Protein AF-A0AAD9NGA3-F1 (afdb_monomer)

Structure (mmCIF, N/CA/C/O backbone):
data_AF-A0AAD9NGA3-F1
#
_entry.id   AF-A0AAD9NGA3-F1
#
loop_
_atom_site.group_PDB
_atom_site.id
_atom_site.type_symbol
_atom_site.label_atom_id
_atom_site.label_alt_id
_atom_site.label_comp_id
_atom_site.label_asym_id
_atom_site.label_entity_id
_atom_site.label_seq_id
_atom_site.pdbx_PDB_ins_code
_atom_site.Cartn_x
_atom_site.Cartn_y
_atom_site.Cartn_z
_atom_site.occupancy
_atom_site.B_iso_or_equiv
_atom_site.auth_seq_id
_atom_site.auth_comp_id
_atom_site.auth_asym_id
_atom_site.auth_atom_id
_atom_s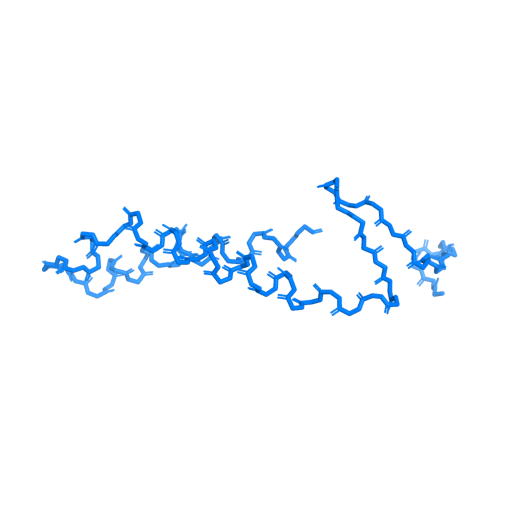ite.pdbx_PDB_model_num
ATOM 1 N N . MET A 1 1 ? 25.463 11.062 -19.148 1.00 56.25 1 MET A N 1
ATOM 2 C CA . MET A 1 1 ? 25.234 11.876 -17.929 1.00 56.25 1 MET A CA 1
ATOM 3 C C . MET A 1 1 ? 26.412 11.633 -16.993 1.00 56.25 1 MET A C 1
ATOM 5 O O . MET A 1 1 ? 26.922 10.522 -16.997 1.00 56.25 1 MET A O 1
ATOM 9 N N . MET A 1 2 ? 26.903 12.642 -16.273 1.00 53.22 2 MET A N 1
ATOM 10 C CA . MET A 1 2 ? 28.034 12.497 -15.341 1.00 53.22 2 MET A CA 1
ATOM 11 C C . MET A 1 2 ? 27.501 12.599 -13.912 1.00 53.22 2 MET A C 1
ATOM 13 O O . MET A 1 2 ? 26.813 13.570 -13.604 1.0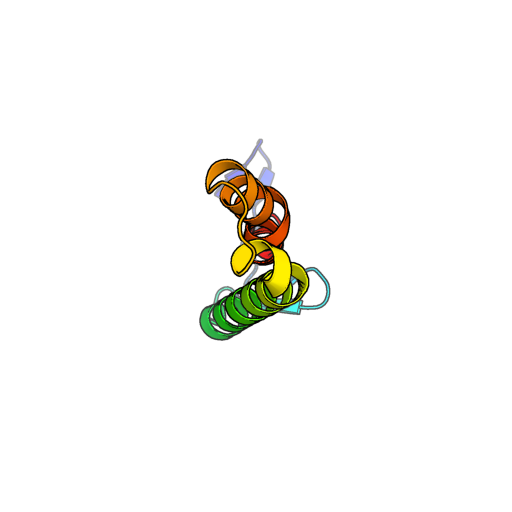0 53.22 2 MET A O 1
ATOM 17 N N . ALA A 1 3 ? 27.820 11.634 -13.051 1.00 64.50 3 ALA A N 1
ATOM 18 C CA . ALA A 1 3 ? 27.648 11.771 -11.605 1.00 64.50 3 ALA A CA 1
ATOM 19 C C . ALA A 1 3 ? 28.977 11.442 -10.931 1.00 64.50 3 ALA A C 1
ATOM 21 O O . ALA A 1 3 ? 29.591 10.426 -11.250 1.00 64.50 3 ALA A O 1
ATOM 22 N N . ASN A 1 4 ? 29.437 12.313 -10.030 1.00 73.62 4 ASN A N 1
ATOM 23 C CA . ASN A 1 4 ? 30.671 12.137 -9.254 1.00 73.62 4 ASN A CA 1
ATOM 24 C C . ASN A 1 4 ? 31.872 11.673 -10.106 1.00 73.62 4 ASN A C 1
ATOM 26 O O . ASN A 1 4 ? 32.491 10.653 -9.814 1.00 73.62 4 ASN A O 1
ATOM 30 N N . ASN A 1 5 ? 32.169 12.390 -11.198 1.00 74.12 5 ASN A N 1
ATOM 31 C CA . ASN A 1 5 ? 33.259 12.081 -12.140 1.00 74.12 5 ASN A CA 1
ATOM 32 C C . ASN A 1 5 ? 33.210 10.692 -12.808 1.00 74.12 5 ASN A C 1
ATOM 34 O O . ASN A 1 5 ? 34.173 10.298 -13.462 1.00 74.12 5 ASN A O 1
ATOM 38 N N . THR A 1 6 ? 32.091 9.976 -12.705 1.00 72.19 6 THR A N 1
ATOM 39 C CA . THR A 1 6 ? 31.885 8.681 -13.356 1.00 72.19 6 THR A CA 1
ATOM 40 C C . THR A 1 6 ? 30.921 8.849 -14.527 1.00 72.19 6 THR A C 1
ATOM 42 O O . THR A 1 6 ? 29.861 9.475 -14.402 1.00 72.19 6 THR A O 1
ATOM 45 N N . GLN A 1 7 ? 31.296 8.309 -15.686 1.00 75.69 7 GLN A N 1
ATOM 46 C CA . GLN A 1 7 ? 30.446 8.297 -16.871 1.00 75.69 7 GLN A CA 1
ATOM 47 C C . GLN A 1 7 ? 29.296 7.310 -16.642 1.00 75.69 7 GLN A C 1
ATOM 49 O O . GLN A 1 7 ? 29.521 6.107 -16.544 1.00 75.69 7 GLN A O 1
ATOM 54 N N . ILE A 1 8 ? 28.065 7.819 -16.538 1.00 77.88 8 ILE A N 1
ATOM 55 C CA . ILE A 1 8 ? 26.877 6.970 -16.421 1.00 77.88 8 ILE A CA 1
ATOM 56 C C . ILE A 1 8 ? 26.471 6.513 -17.819 1.00 77.88 8 ILE A C 1
ATOM 58 O O . ILE A 1 8 ? 26.129 7.338 -18.678 1.00 77.88 8 ILE A O 1
ATOM 62 N N . GLU A 1 9 ? 26.491 5.198 -18.013 1.00 75.88 9 GLU A N 1
ATOM 63 C CA . GLU A 1 9 ? 25.937 4.525 -19.181 1.00 75.88 9 GLU A CA 1
ATOM 64 C C . GLU A 1 9 ? 24.407 4.484 -19.091 1.00 75.88 9 GLU A C 1
ATOM 66 O O . GLU A 1 9 ? 23.830 4.246 -18.029 1.00 75.88 9 GLU A O 1
ATOM 71 N N . ASN A 1 10 ? 23.739 4.764 -20.208 1.00 68.88 10 ASN A N 1
ATOM 72 C CA . ASN A 1 10 ? 22.286 4.725 -20.278 1.00 68.88 10 ASN A CA 1
ATOM 73 C C . ASN A 1 10 ? 21.852 3.306 -20.658 1.00 68.88 10 ASN A C 1
ATOM 75 O O . ASN A 1 10 ? 22.212 2.827 -21.731 1.00 68.88 10 ASN A O 1
ATOM 79 N N . VAL A 1 11 ? 21.117 2.636 -19.771 1.00 71.19 11 VAL A N 1
ATOM 80 C CA . VAL A 1 11 ? 20.735 1.230 -19.940 1.00 71.19 11 VAL A CA 1
ATOM 81 C C . VAL A 1 11 ? 19.242 1.141 -20.249 1.00 71.19 11 VAL A C 1
ATOM 83 O O . VAL A 1 11 ? 18.407 1.587 -19.464 1.00 71.19 11 VAL A O 1
ATOM 86 N N . ASP A 1 12 ? 18.905 0.526 -21.386 1.00 71.44 12 ASP A N 1
ATOM 87 C CA . ASP A 1 12 ? 17.524 0.424 -21.885 1.00 71.44 12 ASP A CA 1
ATOM 88 C C . ASP A 1 12 ? 16.636 -0.541 -21.074 1.00 71.44 12 ASP A C 1
ATOM 90 O O . ASP A 1 12 ? 15.403 -0.456 -21.109 1.00 71.44 12 ASP A O 1
ATOM 94 N N . THR A 1 13 ? 17.249 -1.483 -20.355 1.00 69.56 13 THR A N 1
ATOM 95 C CA . THR A 1 13 ? 16.558 -2.498 -19.551 1.00 69.56 13 THR A CA 1
ATOM 96 C C . THR A 1 13 ? 17.345 -2.844 -18.295 1.00 69.56 13 THR A C 1
ATOM 98 O O . THR A 1 13 ? 18.527 -3.167 -18.390 1.00 69.56 13 THR A O 1
ATOM 101 N N . CYS A 1 14 ? 16.696 -2.880 -17.135 1.00 71.62 14 CYS A N 1
ATOM 102 C CA . CYS A 1 14 ? 17.290 -3.387 -15.901 1.00 71.62 14 CYS A CA 1
ATOM 103 C C . CYS A 1 14 ? 16.377 -4.428 -15.242 1.00 71.62 14 CYS A C 1
ATOM 105 O O . CYS A 1 14 ? 15.155 -4.383 -15.374 1.00 71.62 14 CYS A O 1
ATOM 107 N N . ILE A 1 15 ? 16.970 -5.392 -14.536 1.00 69.81 15 ILE A N 1
ATOM 108 C CA . ILE A 1 15 ? 16.221 -6.305 -13.672 1.00 69.81 15 ILE A CA 1
ATOM 109 C C . ILE A 1 15 ? 16.377 -5.792 -12.251 1.00 69.81 15 ILE A C 1
ATOM 111 O O . ILE A 1 15 ? 17.471 -5.825 -11.691 1.00 69.81 15 ILE A O 1
ATOM 115 N N . TYR A 1 16 ? 15.276 -5.346 -11.668 1.00 63.91 16 TYR A N 1
ATOM 116 C CA . TYR A 1 16 ? 15.241 -4.821 -10.320 1.00 63.91 16 TYR A CA 1
ATOM 117 C C . TYR A 1 16 ? 14.228 -5.592 -9.479 1.00 63.91 16 TYR A C 1
ATOM 119 O O . TYR A 1 16 ? 13.096 -5.806 -9.901 1.00 63.91 16 TYR A O 1
ATOM 127 N N . LEU A 1 17 ? 14.659 -6.110 -8.322 1.00 67.12 17 LEU A N 1
ATOM 128 C CA . LEU A 1 17 ? 13.835 -6.954 -7.441 1.00 67.12 17 LEU A CA 1
ATOM 129 C C . LEU A 1 17 ? 13.066 -8.063 -8.195 1.00 67.12 17 LEU A C 1
ATOM 131 O O . LEU A 1 17 ? 11.883 -8.308 -7.957 1.00 67.12 17 LEU A O 1
ATOM 135 N N . ARG A 1 18 ? 13.762 -8.749 -9.118 1.00 66.44 18 ARG A N 1
ATOM 136 C CA . ARG A 1 18 ? 13.227 -9.813 -10.001 1.00 66.44 18 ARG A CA 1
ATOM 137 C C . ARG A 1 18 ? 12.160 -9.353 -11.004 1.00 66.44 18 ARG A C 1
ATOM 139 O O . ARG A 1 18 ? 11.476 -10.188 -11.589 1.00 66.44 18 ARG A O 1
ATOM 146 N N . GLN A 1 19 ? 12.031 -8.053 -11.235 1.00 58.78 19 GLN A N 1
ATOM 147 C CA . GLN A 1 19 ? 11.163 -7.480 -12.256 1.00 58.78 19 GLN A CA 1
ATOM 148 C C . GLN A 1 19 ? 12.001 -6.805 -13.336 1.00 58.78 19 GLN A C 1
ATOM 150 O O . GLN A 1 19 ? 12.938 -6.072 -13.039 1.00 58.78 19 GLN A O 1
ATOM 155 N N . GLY A 1 20 ? 11.678 -7.086 -14.597 1.00 64.88 20 GLY A N 1
ATOM 156 C CA . GLY A 1 20 ? 12.279 -6.402 -15.734 1.00 64.88 20 GLY A CA 1
ATOM 157 C C . GLY A 1 20 ? 11.629 -5.036 -15.918 1.00 64.88 20 GLY A C 1
ATOM 158 O O . GLY A 1 20 ? 10.416 -4.951 -16.109 1.00 64.88 20 GLY A O 1
ATOM 159 N N . TYR A 1 21 ? 12.436 -3.988 -15.874 1.00 65.12 21 TYR A N 1
ATOM 160 C CA . TYR A 1 21 ? 12.057 -2.629 -16.219 1.00 65.12 21 TYR A CA 1
ATOM 161 C C . TYR A 1 21 ? 12.749 -2.270 -17.524 1.00 65.12 21 TYR A C 1
ATOM 163 O O . TYR A 1 21 ? 13.928 -2.564 -17.709 1.00 65.12 21 TYR A O 1
ATOM 171 N N . SER A 1 22 ? 12.022 -1.635 -18.434 1.00 69.88 22 SER A N 1
ATOM 172 C CA . SER A 1 22 ? 12.604 -1.046 -19.632 1.00 69.88 22 SER A CA 1
ATOM 173 C C . SER A 1 22 ? 12.219 0.416 -19.695 1.00 69.88 22 SER A C 1
ATOM 175 O O . SER A 1 22 ? 11.065 0.759 -19.455 1.00 69.88 22 SER A O 1
ATOM 177 N N . THR A 1 23 ? 13.156 1.272 -20.085 1.00 63.12 23 THR A N 1
ATOM 178 C CA . THR A 1 23 ? 12.876 2.681 -20.397 1.00 63.12 23 THR A CA 1
ATOM 179 C C . THR A 1 23 ? 11.917 2.838 -21.581 1.00 63.12 23 THR A C 1
ATOM 181 O O . THR A 1 23 ? 11.276 3.880 -21.715 1.00 63.12 23 THR A O 1
ATOM 184 N N . ARG A 1 24 ? 11.773 1.806 -22.426 1.00 64.44 24 ARG A N 1
ATOM 185 C CA . ARG A 1 24 ? 10.831 1.771 -23.558 1.00 64.44 24 ARG A CA 1
ATOM 186 C C . ARG A 1 24 ? 9.441 1.279 -23.168 1.00 64.44 24 ARG A C 1
ATOM 188 O O . ARG A 1 24 ? 8.467 1.609 -23.843 1.00 64.44 24 ARG A O 1
ATOM 195 N N . ASP A 1 25 ? 9.347 0.494 -22.100 1.00 61.62 25 ASP A N 1
ATOM 196 C CA . ASP A 1 25 ? 8.104 -0.135 -21.676 1.00 61.62 25 ASP A CA 1
ATOM 197 C C . ASP A 1 25 ? 7.431 0.753 -20.624 1.00 61.62 25 ASP A C 1
ATOM 199 O O . ASP A 1 25 ? 7.841 0.813 -19.463 1.00 61.62 25 ASP A O 1
ATOM 203 N N . LYS A 1 26 ? 6.381 1.478 -21.031 1.00 60.25 26 LYS A N 1
ATOM 204 C CA . LYS A 1 26 ? 5.555 2.332 -20.157 1.00 60.25 26 LYS A CA 1
ATOM 205 C C . LYS A 1 26 ? 4.660 1.495 -19.240 1.00 60.25 26 LYS A C 1
ATOM 207 O O . LYS A 1 26 ? 3.496 1.817 -19.026 1.00 60.25 26 LYS A O 1
ATOM 212 N N . ASN A 1 27 ? 5.191 0.427 -18.657 1.00 65.44 27 ASN A N 1
ATOM 213 C CA . ASN A 1 27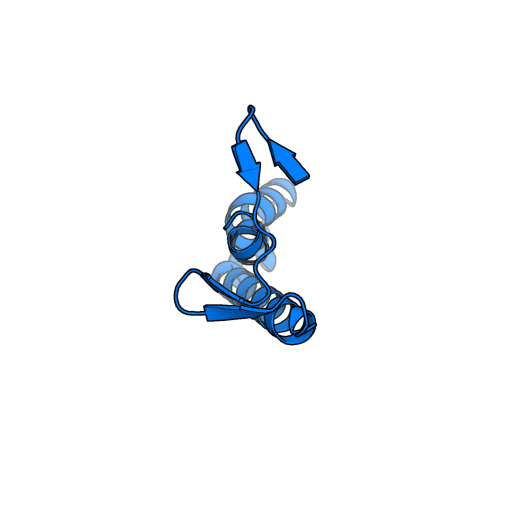 ? 4.473 -0.523 -17.813 1.00 65.44 27 ASN A CA 1
ATOM 214 C C . ASN A 1 27 ? 4.083 0.070 -16.436 1.00 65.44 27 ASN A C 1
ATOM 216 O O . ASN A 1 27 ? 3.849 -0.658 -15.469 1.00 65.44 27 ASN A O 1
ATOM 220 N N . GLN A 1 28 ? 4.014 1.404 -16.358 1.00 73.44 28 GLN A N 1
ATOM 221 C CA . GLN A 1 28 ? 3.535 2.194 -15.235 1.00 73.44 28 GLN A CA 1
ATOM 222 C C . GLN A 1 28 ? 2.122 1.769 -14.847 1.00 73.44 28 GLN A C 1
ATOM 224 O O . GLN A 1 28 ? 1.849 1.666 -13.660 1.00 73.44 28 GLN A O 1
ATOM 229 N N . ASP A 1 29 ? 1.266 1.404 -15.804 1.00 80.94 29 ASP A N 1
ATOM 230 C CA . ASP A 1 29 ? -0.092 0.934 -15.509 1.00 80.94 29 ASP A CA 1
ATOM 231 C C . ASP A 1 29 ? -0.098 -0.327 -14.636 1.00 80.94 29 ASP A C 1
ATOM 233 O O . ASP A 1 29 ? -0.858 -0.413 -13.669 1.00 80.94 29 ASP A O 1
ATOM 237 N N . LYS A 1 30 ? 0.785 -1.302 -14.912 1.00 79.19 30 LYS A N 1
ATOM 238 C CA . LYS A 1 30 ? 0.889 -2.510 -14.074 1.00 79.19 30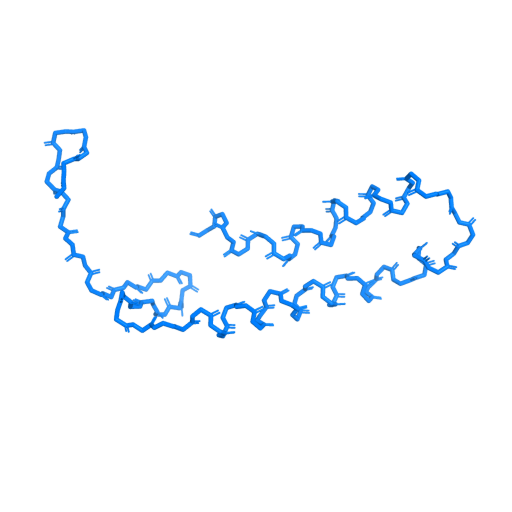 LYS A CA 1
ATOM 239 C C . LYS A 1 30 ? 1.408 -2.183 -12.681 1.00 79.19 30 LYS A C 1
ATOM 241 O O . LYS A 1 30 ? 0.993 -2.834 -11.725 1.00 79.19 30 LYS A O 1
ATOM 246 N N . GLU A 1 31 ? 2.309 -1.218 -12.558 1.00 80.12 31 GLU A N 1
ATOM 247 C CA . GLU A 1 31 ? 2.830 -0.784 -11.262 1.00 80.12 31 GLU A CA 1
ATOM 248 C C . GLU A 1 31 ? 1.781 0.009 -10.466 1.00 80.12 31 GLU A C 1
ATOM 250 O O . GLU A 1 31 ? 1.540 -0.283 -9.296 1.00 80.12 31 GLU A O 1
ATOM 255 N N . ILE A 1 32 ? 1.053 0.917 -11.118 1.00 84.06 32 ILE A N 1
ATOM 256 C CA . ILE A 1 32 ? -0.088 1.644 -10.548 1.00 84.06 32 ILE A CA 1
ATOM 257 C C . ILE A 1 32 ? -1.133 0.653 -10.020 1.00 84.06 32 ILE A C 1
ATOM 259 O O . ILE A 1 32 ? -1.553 0.755 -8.867 1.00 84.06 32 ILE A O 1
ATOM 263 N N . GLN A 1 33 ? -1.510 -0.354 -10.814 1.00 88.12 33 GLN A N 1
ATOM 264 C CA . GLN A 1 33 ? -2.482 -1.369 -10.394 1.00 88.12 33 GLN A CA 1
ATOM 265 C C . GLN A 1 33 ? -1.998 -2.203 -9.204 1.00 88.12 33 GLN A C 1
ATOM 267 O O . GLN A 1 33 ? -2.775 -2.486 -8.284 1.00 88.12 33 GLN A O 1
ATOM 272 N N . ARG A 1 34 ? -0.711 -2.569 -9.168 1.00 85.12 34 ARG A N 1
ATOM 273 C CA . ARG A 1 34 ? -0.128 -3.257 -8.007 1.00 85.12 34 ARG A CA 1
ATOM 274 C C . ARG A 1 34 ? -0.206 -2.402 -6.749 1.00 85.12 34 ARG A C 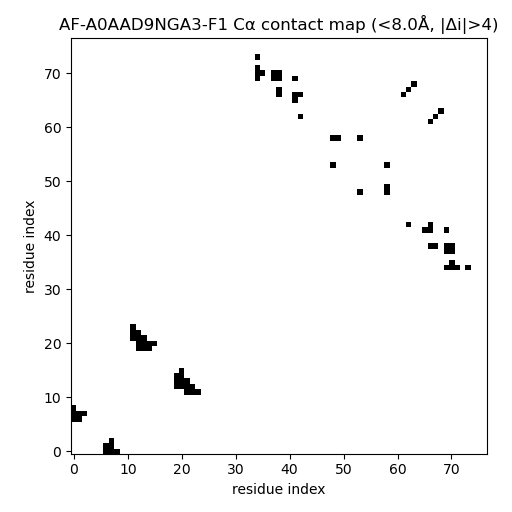1
ATOM 276 O O . ARG A 1 34 ? -0.628 -2.917 -5.715 1.00 85.12 34 ARG A O 1
ATOM 283 N N . ARG A 1 35 ? 0.118 -1.109 -6.841 1.00 87.31 35 ARG A N 1
ATOM 284 C CA . ARG A 1 35 ? 0.066 -0.166 -5.710 1.00 87.31 35 ARG A CA 1
ATOM 285 C C . ARG A 1 35 ? -1.356 0.045 -5.196 1.00 87.31 35 ARG A C 1
ATOM 287 O O . ARG A 1 35 ? -1.577 -0.055 -3.991 1.00 87.31 35 ARG A O 1
ATOM 294 N N . ILE A 1 36 ? -2.331 0.233 -6.090 1.00 91.81 36 ILE A N 1
ATOM 295 C CA . ILE A 1 36 ? -3.759 0.321 -5.726 1.00 91.81 36 ILE A CA 1
ATOM 296 C C . ILE A 1 36 ? -4.203 -0.955 -5.004 1.00 91.81 36 ILE A C 1
ATOM 298 O O . ILE A 1 36 ? -4.867 -0.893 -3.967 1.00 91.81 36 ILE A O 1
ATOM 302 N N . THR A 1 37 ? -3.807 -2.120 -5.521 1.00 92.88 37 THR A N 1
ATOM 303 C CA . THR A 1 37 ? -4.148 -3.416 -4.924 1.00 92.88 37 THR A CA 1
ATOM 304 C C . THR A 1 37 ? -3.510 -3.586 -3.543 1.00 92.88 37 THR A C 1
ATOM 306 O O . THR A 1 37 ? -4.177 -4.034 -2.610 1.00 92.88 37 THR A O 1
ATOM 309 N N . ALA A 1 38 ? -2.237 -3.217 -3.386 1.00 91.88 38 ALA A N 1
ATOM 310 C CA . ALA A 1 38 ? -1.516 -3.293 -2.119 1.00 91.88 38 ALA A CA 1
ATOM 311 C C . ALA A 1 38 ? -2.127 -2.367 -1.057 1.00 91.88 38 ALA A C 1
ATOM 313 O O . ALA A 1 38 ? -2.440 -2.827 0.044 1.00 91.88 38 ALA A O 1
ATOM 314 N N . GLY A 1 39 ? -2.398 -1.107 -1.414 1.00 93.19 39 GLY A N 1
ATOM 315 C CA . GLY A 1 39 ? -3.099 -0.155 -0.550 1.00 93.19 39 GLY A CA 1
ATOM 316 C C . GLY A 1 39 ? -4.481 -0.654 -0.141 1.00 93.19 39 GLY A C 1
ATOM 317 O O . GLY A 1 39 ? -4.813 -0.676 1.043 1.00 93.19 39 GLY A O 1
ATOM 318 N N . SER A 1 40 ? -5.258 -1.161 -1.103 1.00 94.69 40 SER A N 1
ATOM 319 C CA . SER A 1 40 ? -6.590 -1.723 -0.842 1.00 94.69 40 SER A CA 1
ATOM 320 C C . SER A 1 40 ? -6.543 -2.912 0.126 1.00 94.69 40 SER A C 1
ATOM 322 O O . SER A 1 40 ? -7.370 -3.004 1.033 1.00 94.69 40 SER A O 1
ATOM 324 N N . ARG A 1 41 ? -5.557 -3.810 -0.013 1.00 95.25 41 ARG A N 1
ATOM 325 C CA . ARG A 1 41 ? -5.351 -4.947 0.904 1.00 95.25 41 ARG A CA 1
ATOM 326 C C . ARG A 1 41 ? -4.954 -4.490 2.309 1.00 95.25 41 ARG A C 1
ATOM 328 O O . ARG A 1 41 ? -5.495 -5.011 3.284 1.00 95.25 41 ARG A O 1
ATOM 335 N N . ALA A 1 42 ? -4.046 -3.520 2.420 1.00 94.44 42 ALA A N 1
ATOM 336 C CA . ALA A 1 42 ? -3.633 -2.956 3.704 1.00 94.44 42 ALA A CA 1
ATOM 337 C C . ALA A 1 42 ? -4.802 -2.257 4.415 1.00 94.44 42 ALA A C 1
ATOM 339 O O . ALA A 1 42 ? -5.040 -2.496 5.598 1.00 94.44 42 ALA A O 1
ATOM 340 N N . PHE A 1 43 ? -5.598 -1.477 3.682 1.00 95.75 43 PHE A N 1
ATOM 341 C CA . PHE A 1 43 ? -6.816 -0.869 4.211 1.00 95.75 43 PHE A CA 1
ATOM 342 C C . PHE A 1 43 ? -7.817 -1.927 4.694 1.00 95.75 43 PHE A C 1
ATOM 344 O O . PHE A 1 43 ? -8.320 -1.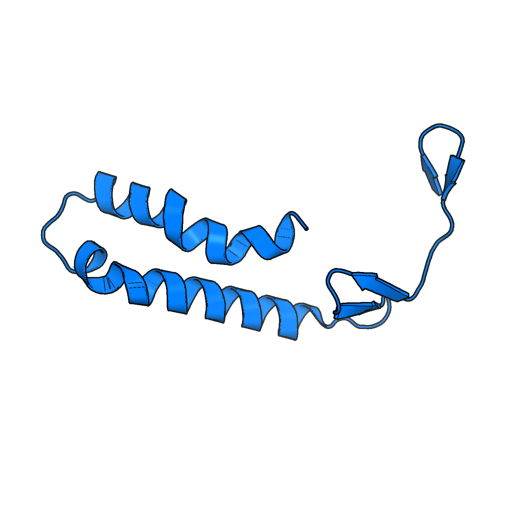841 5.814 1.00 95.75 43 PHE A O 1
ATOM 351 N N . ALA A 1 44 ? -8.073 -2.960 3.882 1.00 96.69 44 ALA A N 1
ATOM 352 C CA . ALA A 1 44 ? -8.998 -4.036 4.229 1.00 96.69 44 ALA A CA 1
ATOM 353 C C . ALA A 1 44 ? -8.577 -4.788 5.503 1.00 96.69 44 ALA A C 1
ATOM 355 O O . ALA A 1 44 ? -9.434 -5.109 6.325 1.00 96.69 44 ALA A O 1
ATOM 356 N N . LYS A 1 45 ? -7.271 -5.003 5.708 1.00 96.56 45 LYS A N 1
ATOM 357 C CA . LYS A 1 45 ? -6.714 -5.619 6.925 1.00 96.56 45 LYS A CA 1
ATOM 358 C C . LYS A 1 45 ? -7.041 -4.829 8.198 1.00 96.56 45 LYS A C 1
ATOM 360 O O . LYS A 1 45 ? -7.210 -5.424 9.255 1.00 96.56 45 LYS A O 1
ATOM 365 N N . HIS A 1 46 ? -7.150 -3.505 8.099 1.00 95.81 46 HIS A N 1
ATOM 366 C CA . HIS A 1 46 ? -7.440 -2.606 9.221 1.00 95.81 46 HIS A CA 1
ATOM 367 C C . HIS A 1 46 ? -8.868 -2.042 9.183 1.00 95.81 46 HIS A C 1
ATOM 369 O O . HIS A 1 46 ? -9.174 -1.054 9.850 1.00 95.81 46 HIS A O 1
ATOM 375 N N . ARG A 1 47 ? -9.774 -2.663 8.418 1.00 96.12 47 ARG A N 1
ATOM 376 C CA . ARG A 1 47 ? -11.140 -2.171 8.195 1.00 96.12 47 ARG A CA 1
ATOM 377 C C . ARG A 1 47 ? -11.904 -1.890 9.492 1.00 96.12 47 ARG A C 1
ATOM 379 O O . ARG A 1 47 ? -12.655 -0.918 9.542 1.00 96.12 47 ARG A O 1
ATOM 386 N N . ASP A 1 48 ? -11.718 -2.705 10.524 1.00 96.62 48 ASP A N 1
ATOM 387 C CA . ASP A 1 48 ? -12.437 -2.560 11.797 1.00 96.62 48 ASP A CA 1
ATOM 388 C C . ASP A 1 48 ? -12.031 -1.289 12.552 1.00 96.62 48 ASP A C 1
ATOM 390 O O . ASP A 1 48 ? -12.870 -0.644 13.173 1.00 96.62 48 ASP A O 1
ATOM 394 N N . ILE A 1 49 ? -10.777 -0.853 12.408 1.00 95.62 49 ILE A N 1
ATOM 395 C CA . ILE A 1 49 ? -10.271 0.418 12.945 1.00 95.62 49 ILE A CA 1
ATOM 396 C C . ILE A 1 49 ? -10.953 1.589 12.225 1.00 95.62 49 ILE A C 1
ATOM 398 O O . ILE A 1 49 ? -11.461 2.517 12.854 1.00 95.62 49 ILE A O 1
ATOM 402 N N . PHE A 1 50 ? -11.022 1.536 10.893 1.00 95.31 50 PHE A N 1
ATOM 403 C CA . PHE A 1 50 ? -11.623 2.607 10.094 1.00 95.31 50 PHE A CA 1
ATOM 404 C C . PHE A 1 50 ? -13.146 2.699 10.260 1.00 95.31 50 PHE A C 1
ATOM 406 O O . PHE A 1 50 ? -13.690 3.807 10.278 1.00 95.31 50 PHE A O 1
ATOM 413 N N . LYS A 1 51 ? -13.830 1.561 10.431 1.00 95.69 51 LYS A N 1
ATOM 414 C CA . LYS A 1 51 ? -15.278 1.499 10.702 1.00 95.69 51 LYS A CA 1
ATOM 415 C C . LYS A 1 51 ? -15.634 1.711 12.174 1.00 95.69 51 LYS A C 1
ATOM 417 O O . LYS A 1 51 ? -16.771 2.061 12.468 1.00 95.69 51 LYS A O 1
ATOM 422 N N . GLY A 1 52 ? -14.683 1.516 13.081 1.00 95.25 52 GLY A N 1
ATOM 423 C CA . GLY A 1 52 ? -14.888 1.649 14.515 1.00 95.25 52 GLY A CA 1
ATOM 424 C C . GLY A 1 52 ? -15.171 3.084 14.956 1.00 95.25 52 GLY A C 1
ATOM 425 O O . GLY A 1 52 ? -14.811 4.062 14.284 1.00 95.25 52 GLY A O 1
ATOM 426 N N . ASN A 1 53 ? -15.789 3.205 16.130 1.00 95.94 53 ASN A N 1
ATOM 427 C CA . ASN A 1 53 ? -16.006 4.479 16.808 1.00 95.94 53 ASN A CA 1
ATOM 428 C C . ASN A 1 53 ? -14.727 4.927 17.538 1.00 95.94 53 ASN A C 1
ATOM 430 O O . ASN A 1 53 ? -14.652 4.928 18.763 1.00 95.94 53 ASN A O 1
ATOM 434 N N . ILE A 1 54 ? -13.690 5.235 16.762 1.00 94.06 54 ILE A N 1
ATOM 435 C CA . ILE A 1 54 ? -12.427 5.789 17.255 1.00 94.06 54 ILE A CA 1
ATOM 436 C C . ILE A 1 54 ? -12.207 7.185 16.672 1.00 94.06 54 ILE A C 1
ATOM 438 O O . ILE A 1 54 ? -12.699 7.506 15.586 1.00 94.06 54 ILE A O 1
ATOM 442 N N . GLY A 1 55 ? -11.431 8.006 17.379 1.00 96.81 55 GLY A N 1
ATOM 443 C CA . GLY A 1 55 ? -11.119 9.364 16.946 1.00 96.81 55 GLY A CA 1
ATOM 444 C C . GLY A 1 55 ? -10.390 9.406 15.600 1.00 96.81 55 GLY A C 1
ATOM 445 O O . GLY A 1 55 ? -9.520 8.582 15.312 1.00 96.81 55 GLY A O 1
ATOM 446 N N . THR A 1 56 ? -10.705 10.415 14.787 1.00 95.81 56 THR A N 1
ATOM 447 C CA . THR A 1 56 ? -10.123 10.614 13.448 1.00 95.81 56 THR A CA 1
ATOM 448 C C . THR A 1 56 ? -8.595 10.705 13.469 1.00 95.81 56 THR A C 1
ATOM 450 O O . THR A 1 56 ? -7.949 10.237 12.536 1.00 95.81 56 THR A O 1
ATOM 453 N N . CYS A 1 57 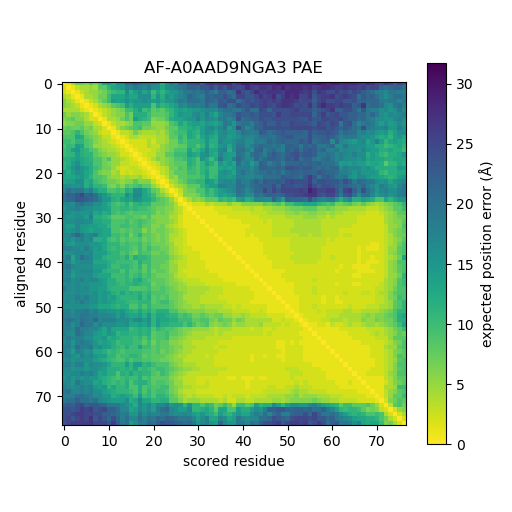? -8.006 11.238 14.547 1.00 96.94 57 CYS A N 1
ATOM 454 C CA . CYS A 1 57 ? -6.552 11.297 14.729 1.00 96.94 57 CYS A CA 1
ATOM 455 C C . CYS A 1 57 ? -5.907 9.900 14.671 1.00 96.94 57 CYS A C 1
ATOM 457 O O . CYS A 1 57 ? -4.950 9.688 13.929 1.00 96.94 57 CYS A O 1
ATOM 459 N N . LEU A 1 58 ? -6.495 8.918 15.361 1.00 96.12 58 LEU A N 1
ATOM 460 C CA . LEU A 1 58 ? -5.992 7.542 15.382 1.00 96.12 58 LEU A CA 1
ATOM 461 C C . LEU A 1 58 ? -6.202 6.839 14.037 1.00 96.12 58 LEU A C 1
ATOM 463 O O . LEU A 1 58 ? -5.303 6.152 13.558 1.00 96.12 58 LEU A O 1
ATOM 467 N N . LYS A 1 59 ? -7.351 7.058 13.380 1.00 97.12 59 LYS A N 1
ATOM 468 C CA . LYS A 1 59 ? -7.593 6.545 12.017 1.00 97.12 59 LYS A CA 1
ATOM 469 C C . LYS A 1 59 ? -6.541 7.066 11.043 1.00 97.12 59 LYS A C 1
ATOM 471 O O . LYS A 1 59 ? -5.992 6.297 10.262 1.00 97.12 59 LYS A O 1
ATOM 476 N N . ARG A 1 60 ? -6.236 8.364 11.122 1.00 97.25 60 ARG A N 1
ATOM 477 C CA . ARG A 1 60 ? -5.207 9.003 10.300 1.00 97.25 60 ARG A CA 1
ATOM 478 C C . ARG A 1 60 ? -3.823 8.431 10.584 1.00 97.25 60 ARG A C 1
ATOM 480 O O . ARG A 1 60 ? -3.082 8.175 9.647 1.00 97.25 60 ARG A O 1
ATOM 487 N N . GLN A 1 61 ? -3.486 8.192 11.848 1.00 97.25 61 GLN A N 1
ATOM 488 C CA . GLN A 1 61 ? -2.204 7.58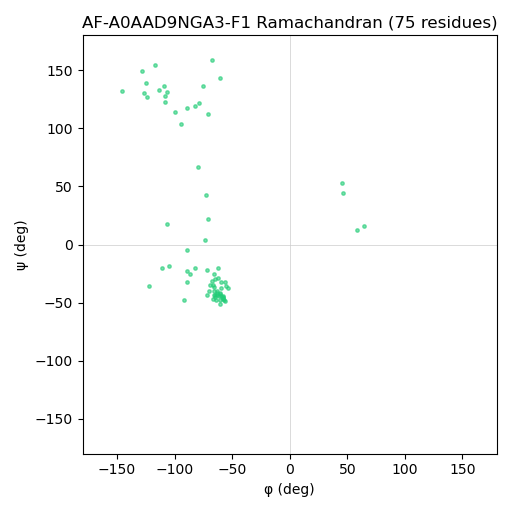5 12.197 1.00 97.25 61 GLN A CA 1
ATOM 489 C C . GLN A 1 61 ? -2.047 6.195 11.567 1.00 97.25 61 GLN A C 1
ATOM 491 O O . GLN A 1 61 ? -1.002 5.921 10.990 1.00 97.25 61 GLN A O 1
ATOM 496 N N . VAL A 1 62 ? -3.084 5.351 11.625 1.00 95.81 62 VAL A N 1
ATOM 497 C CA . VAL A 1 62 ? -3.076 4.011 11.007 1.00 95.81 62 VAL A CA 1
ATOM 498 C C . VAL A 1 62 ? -3.010 4.086 9.481 1.00 95.81 62 VAL A C 1
ATOM 500 O O . VAL A 1 62 ? -2.337 3.273 8.851 1.00 95.81 62 VAL A O 1
ATOM 503 N N . GLU A 1 63 ? -3.673 5.062 8.864 1.00 95.06 63 GLU A N 1
ATOM 504 C CA . GLU A 1 63 ? -3.557 5.291 7.422 1.00 95.06 63 GLU A CA 1
ATOM 505 C C . GLU A 1 63 ? -2.110 5.625 7.026 1.00 95.06 63 GLU A C 1
ATOM 507 O O . GLU A 1 63 ? -1.537 4.921 6.193 1.00 95.06 63 GLU A O 1
ATOM 512 N N . ILE A 1 64 ? -1.484 6.593 7.701 1.00 96.06 64 ILE A N 1
ATOM 513 C CA . ILE A 1 64 ? -0.113 7.041 7.413 1.00 96.06 64 ILE A CA 1
ATOM 514 C C . ILE A 1 64 ? 0.923 5.948 7.701 1.00 96.06 64 ILE A C 1
ATOM 516 O O . ILE A 1 64 ? 1.880 5.803 6.947 1.00 96.06 64 ILE A O 1
ATOM 520 N N . SER A 1 65 ? 0.769 5.182 8.786 1.00 93.62 65 SER A N 1
ATOM 521 C CA . SER A 1 65 ? 1.782 4.205 9.204 1.00 93.62 65 SER A CA 1
ATOM 522 C C . SER A 1 65 ? 1.613 2.817 8.586 1.00 93.62 65 SER A C 1
ATOM 524 O O . SER A 1 65 ? 2.585 2.067 8.530 1.00 93.62 65 SER A O 1
ATOM 526 N N . CYS A 1 66 ? 0.410 2.440 8.139 1.00 92.12 66 CYS A N 1
ATOM 527 C CA . CYS A 1 66 ? 0.135 1.076 7.672 1.00 92.12 66 CYS A CA 1
ATOM 528 C C . CYS A 1 66 ? -0.381 1.002 6.232 1.00 92.12 66 CYS A C 1
ATOM 530 O O . CYS A 1 66 ? -0.052 0.050 5.526 1.00 92.12 66 CYS A O 1
ATOM 532 N N . VAL A 1 67 ? -1.190 1.966 5.783 1.00 93.38 67 VAL A N 1
ATOM 533 C CA . VAL A 1 67 ? -1.811 1.920 4.445 1.00 93.38 67 VAL A CA 1
ATOM 534 C C . VAL A 1 67 ? -0.943 2.640 3.420 1.00 93.38 67 VAL A C 1
ATOM 536 O O . VAL A 1 67 ? -0.649 2.075 2.367 1.00 93.38 67 VAL A O 1
ATOM 539 N N . HIS A 1 68 ? -0.484 3.849 3.744 1.00 92.31 68 HIS A N 1
ATOM 540 C CA . HIS A 1 68 ? 0.370 4.648 2.871 1.00 92.31 68 HIS A CA 1
ATOM 541 C C . HIS A 1 68 ? 1.664 3.916 2.474 1.00 92.31 68 HIS A C 1
ATOM 543 O O . HIS A 1 68 ? 1.913 3.794 1.273 1.00 92.31 68 HIS A O 1
ATOM 549 N N . PRO A 1 69 ? 2.420 3.296 3.405 1.00 91.69 69 PRO A N 1
ATOM 550 C CA . PRO A 1 69 ? 3.651 2.594 3.056 1.00 91.69 69 PRO A CA 1
ATOM 551 C C . PRO A 1 69 ? 3.394 1.378 2.163 1.00 91.69 69 PRO A C 1
ATOM 553 O O . PRO A 1 69 ? 4.209 1.063 1.311 1.00 91.69 69 PRO A O 1
ATOM 556 N N . ALA A 1 70 ? 2.240 0.714 2.268 1.00 89.62 70 ALA A N 1
ATOM 557 C CA . ALA A 1 70 ? 1.911 -0.393 1.366 1.00 89.62 70 ALA A CA 1
ATOM 558 C C . ALA A 1 70 ? 1.739 0.063 -0.097 1.00 89.62 70 ALA A C 1
ATOM 560 O O . ALA A 1 70 ? 1.932 -0.734 -1.014 1.00 89.62 70 ALA A O 1
ATOM 561 N N . MET A 1 71 ? 1.385 1.333 -0.321 1.00 87.19 71 MET A N 1
ATOM 562 C CA . MET A 1 71 ? 1.275 1.936 -1.653 1.00 87.19 71 MET A CA 1
ATOM 563 C C . MET A 1 71 ? 2.595 2.544 -2.136 1.00 87.19 71 MET A C 1
ATOM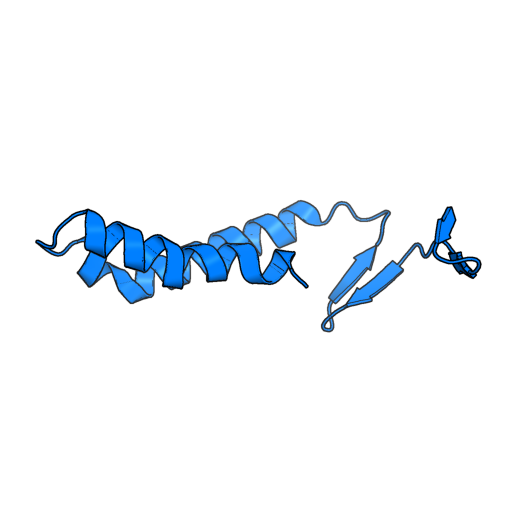 565 O O . MET A 1 71 ? 2.842 2.563 -3.342 1.00 87.19 71 MET A O 1
ATOM 569 N N . THR A 1 72 ? 3.422 3.057 -1.219 1.00 84.19 72 THR A N 1
ATOM 570 C CA . THR A 1 72 ? 4.624 3.840 -1.545 1.00 84.19 72 THR A CA 1
ATOM 571 C C . THR A 1 72 ? 5.940 3.102 -1.360 1.00 84.19 72 THR A C 1
ATOM 573 O O . THR A 1 72 ? 6.921 3.498 -1.973 1.00 84.19 72 THR A O 1
ATOM 576 N N . TYR A 1 73 ? 5.997 2.009 -0.598 1.00 66.00 73 TYR A N 1
ATOM 577 C CA . TYR A 1 73 ? 7.243 1.261 -0.384 1.00 66.00 73 TYR A CA 1
ATOM 578 C C . TYR A 1 73 ? 7.810 0.685 -1.695 1.00 66.00 73 TYR A C 1
ATOM 580 O O . TYR A 1 73 ? 9.020 0.615 -1.874 1.00 66.00 73 TYR A O 1
ATOM 588 N N . GLY A 1 74 ? 6.951 0.383 -2.677 1.00 55.66 74 GLY A N 1
ATOM 589 C CA . GLY A 1 74 ? 7.380 0.051 -4.044 1.00 55.66 74 GLY A CA 1
ATOM 590 C C . GLY A 1 74 ? 7.882 1.242 -4.880 1.00 55.66 74 GLY A C 1
ATOM 591 O O . GLY A 1 74 ? 8.094 1.080 -6.076 1.00 55.66 74 GLY A O 1
ATOM 592 N N . ALA A 1 75 ? 7.981 2.448 -4.310 1.00 51.75 75 ALA A N 1
ATOM 593 C CA . ALA A 1 75 ? 8.458 3.669 -4.970 1.00 51.75 75 ALA A CA 1
ATOM 594 C C . ALA A 1 75 ? 9.819 4.157 -4.448 1.00 51.75 75 ALA A C 1
ATOM 596 O O . ALA A 1 75 ? 10.479 4.925 -5.140 1.00 51.75 75 ALA A O 1
ATOM 597 N N . GLU A 1 76 ? 10.221 3.736 -3.245 1.00 44.84 76 GLU A N 1
ATOM 598 C CA . GLU A 1 76 ? 11.551 4.011 -2.669 1.00 44.84 76 GLU A CA 1
ATOM 599 C C . GLU A 1 76 ? 12.591 2.946 -3.042 1.00 44.84 76 GLU A C 1
ATOM 601 O O . GLU A 1 76 ? 13.765 3.068 -2.693 1.00 44.84 76 GLU A O 1
ATOM 606 N N . THR A 1 77 ? 12.151 1.900 -3.738 1.00 42.47 77 THR A N 1
ATOM 607 C CA . THR A 1 77 ? 12.996 0.856 -4.305 1.00 42.47 77 THR A CA 1
ATOM 608 C C . THR A 1 77 ? 13.069 1.055 -5.806 1.00 42.47 77 THR A C 1
ATOM 610 O O . THR A 1 77 ? 14.215 1.042 -6.299 1.00 42.47 77 THR A O 1
#

Radius of gyration: 18.21 Å; Cα contacts (8 Å, |Δi|>4): 42; chains: 1; bounding box: 49×22×41 Å

Solvent-accessible surface area (backbone atoms only — not comparable to full-atom values): 4656 Å² total; per-residue (Å²): 99,78,56,94,95,39,83,51,79,87,71,64,63,48,77,53,97,90,39,82,45,38,83,82,56,81,58,56,63,62,52,51,51,50,26,54,50,36,23,51,50,41,43,60,77,45,40,67,60,69,73,40,100,61,61,65,69,60,46,49,48,49,40,61,72,52,22,47,46,49,41,44,56,82,70,83,107

Organism: Ridgeia piscesae (NCBI:txid27915)

Nearest PDB structures (foldseek):
  7ui9-assembly1_g  TM=3.794E-01  e=8.732E+00  Saccharomyces cerevisiae S288C

Foldseek 3Di:
DDDPNDDDDDDQWDQDPNDIDGPPDPCVVVLQVQLVVQLVVQCVVCVCVVVDPDDPVVVVVSCVPTRVCSNCVVVVD

Mean predicted aligned error: 9.98 Å

pLDDT: mean 80.88, std 15.14, range [42.47, 97.25]

Sequence (77 aa):
MMANNTQIENVDTCIYLRQGYSTRDKNQDKEIQRRITAGSRAFAKHRDIFKGNIGTCLKRQVEISCVHPAMTYGAET

Secondary structure (DSSP, 8-state):
-EETTEEPPP-SEEEETTEEEETT--THHHHHHHHHHHHHHHHHHTHHHHHSS--HHHHHHHIIIIIHHHHHGGG--